Protein AF-A0A9X2YLW1-F1 (afdb_monomer)

Radius of gyration: 13.51 Å; Cα contacts (8 Å, |Δi|>4): 37; chains: 1; bounding box: 24×20×40 Å

Foldseek 3Di:
DDDDDDDDPLVVQLVCQVVVFDQCCADPVRGGCSSVVD

Structure (mmCIF, N/CA/C/O backbone):
data_AF-A0A9X2YLW1-F1
#
_entry.id   AF-A0A9X2YLW1-F1
#
loop_
_atom_site.group_PDB
_atom_site.id
_atom_site.type_symbol
_atom_site.label_atom_id
_atom_site.label_alt_id
_atom_site.label_comp_id
_atom_site.label_asym_id
_atom_site.label_entity_id
_atom_site.label_seq_id
_atom_site.pdbx_PDB_ins_code
_atom_site.Cartn_x
_atom_site.Cartn_y
_atom_site.Cartn_z
_atom_site.occupancy
_atom_site.B_iso_or_equiv
_atom_site.auth_seq_id
_atom_site.auth_comp_id
_atom_site.auth_asym_id
_atom_site.auth_atom_id
_atom_site.pdbx_PDB_model_num
ATOM 1 N N . MET A 1 1 ? -10.876 -3.698 29.402 1.00 73.31 1 MET A N 1
ATOM 2 C CA . MET A 1 1 ? -11.292 -2.532 28.591 1.00 73.31 1 MET A CA 1
ATOM 3 C C . MET A 1 1 ? -11.597 -3.023 27.187 1.00 73.31 1 MET A C 1
ATOM 5 O O . MET A 1 1 ? -10.785 -3.769 26.658 1.00 73.31 1 MET A O 1
ATOM 9 N N . SER A 1 2 ? -12.750 -2.668 26.616 1.00 88.19 2 SER A N 1
ATOM 10 C CA . SER A 1 2 ? -13.033 -2.925 25.195 1.00 88.19 2 SER A CA 1
ATOM 11 C C . SER A 1 2 ? -12.240 -1.936 24.343 1.00 88.19 2 SER A C 1
ATOM 13 O O . SER A 1 2 ? -12.245 -0.746 24.650 1.00 88.19 2 SER A O 1
ATOM 15 N N . GLY A 1 3 ? -11.564 -2.418 23.300 1.00 93.69 3 GLY A N 1
ATOM 16 C CA . GLY A 1 3 ? -10.913 -1.557 22.309 1.00 93.69 3 GLY A CA 1
ATOM 17 C C . GLY A 1 3 ? -11.921 -0.925 21.339 1.00 93.69 3 GLY A C 1
ATOM 18 O O . GLY A 1 3 ? -13.078 -1.360 21.295 1.00 93.69 3 GLY A O 1
ATOM 19 N N . PRO A 1 4 ? -11.505 0.098 20.571 1.00 95.94 4 PRO A N 1
ATOM 20 C CA . PRO A 1 4 ? -12.341 0.678 19.529 1.00 95.94 4 PRO A CA 1
ATOM 21 C C . PRO A 1 4 ? -12.539 -0.307 18.369 1.00 95.94 4 PRO A C 1
ATOM 23 O O . PRO A 1 4 ? -11.636 -1.069 18.024 1.00 95.94 4 PRO A O 1
ATOM 26 N N . VAL A 1 5 ? -13.706 -0.242 17.725 1.00 96.88 5 VAL A N 1
ATOM 27 C CA . VAL A 1 5 ? -13.917 -0.841 16.400 1.00 96.88 5 VAL A CA 1
ATOM 28 C C . VAL A 1 5 ? -13.374 0.132 15.359 1.00 96.88 5 VAL A C 1
ATOM 30 O O . VAL A 1 5 ? -13.757 1.300 15.346 1.00 96.88 5 VAL A O 1
ATOM 33 N N . LEU A 1 6 ? -12.478 -0.340 14.494 1.00 97.75 6 LEU A N 1
ATOM 34 C CA . LEU A 1 6 ? -11.917 0.463 13.412 1.00 97.75 6 LEU A CA 1
ATOM 35 C C . LEU A 1 6 ? -12.670 0.183 12.111 1.00 97.75 6 LEU A C 1
ATOM 37 O O . LEU A 1 6 ? -12.735 -0.960 11.662 1.00 97.75 6 LEU A O 1
ATOM 41 N N . LEU A 1 7 ? -13.201 1.239 11.497 1.00 97.88 7 LEU A N 1
ATOM 42 C CA . LEU A 1 7 ? -13.774 1.211 10.155 1.00 97.88 7 LEU A CA 1
ATOM 43 C C . LEU A 1 7 ? -12.828 1.973 9.229 1.00 97.88 7 LEU A C 1
ATOM 45 O O . LEU A 1 7 ? -12.634 3.176 9.396 1.00 97.88 7 LEU A O 1
ATOM 49 N N . LEU A 1 8 ? -12.201 1.259 8.296 1.00 97.88 8 LEU A N 1
ATOM 50 C CA . LEU A 1 8 ? -11.202 1.823 7.394 1.00 97.88 8 LEU A CA 1
ATOM 51 C C . LEU A 1 8 ? -11.819 2.106 6.027 1.00 97.88 8 LEU A C 1
ATOM 53 O O . LEU A 1 8 ? -12.476 1.244 5.443 1.00 97.88 8 LEU A O 1
ATOM 57 N N . ASP A 1 9 ? -11.535 3.290 5.491 1.00 98.44 9 ASP A N 1
ATOM 58 C CA . ASP A 1 9 ? -11.742 3.576 4.075 1.00 98.44 9 ASP A CA 1
ATOM 59 C C . ASP A 1 9 ? -10.634 2.896 3.260 1.00 98.44 9 ASP A C 1
ATOM 61 O O . ASP A 1 9 ? -9.500 3.381 3.167 1.00 98.44 9 ASP A O 1
ATOM 65 N N . GLY A 1 10 ? -10.968 1.736 2.693 1.00 98.44 10 GLY A N 1
ATOM 66 C CA . GLY A 1 10 ? -10.031 0.927 1.919 1.00 98.44 10 GLY A CA 1
ATOM 67 C C . GLY A 1 10 ? -9.476 1.663 0.701 1.00 98.44 10 GLY A C 1
ATOM 68 O O . GLY A 1 10 ? -8.280 1.559 0.434 1.00 98.44 10 GLY A O 1
ATOM 69 N N . ALA A 1 11 ? -10.306 2.456 0.013 1.00 98.56 11 ALA A N 1
ATOM 70 C CA . ALA A 1 11 ? -9.892 3.141 -1.205 1.00 98.56 11 ALA A CA 1
ATOM 71 C C . ALA A 1 11 ? -8.825 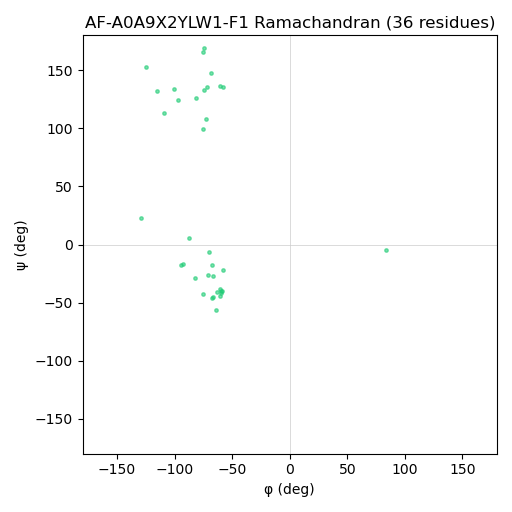4.198 -0.934 1.00 98.56 11 ALA A C 1
ATOM 73 O O . ALA A 1 11 ? -7.802 4.242 -1.620 1.00 98.56 11 ALA A O 1
ATOM 74 N N . SER A 1 12 ? -9.029 4.998 0.111 1.00 98.44 12 SER A N 1
ATOM 75 C CA . SER A 1 12 ? -8.037 5.974 0.561 1.00 98.44 12 SER A CA 1
ATOM 76 C C . SER A 1 12 ? -6.717 5.302 0.968 1.00 98.44 12 SER A C 1
ATOM 78 O O . SER A 1 12 ? -5.635 5.736 0.560 1.00 98.44 12 SER A O 1
ATOM 80 N N . MET A 1 13 ? -6.795 4.193 1.713 1.00 98.56 13 MET A N 1
ATOM 81 C CA . MET A 1 13 ? -5.620 3.456 2.185 1.00 98.56 13 MET A CA 1
ATOM 82 C C . MET A 1 13 ? -4.805 2.855 1.037 1.00 98.56 13 MET A C 1
ATOM 84 O O . MET A 1 13 ? -3.627 3.189 0.911 1.00 98.56 13 MET A O 1
ATOM 88 N N . TRP A 1 14 ? -5.407 2.037 0.164 1.00 98.25 14 TRP A N 1
ATOM 89 C CA . TRP A 1 14 ? -4.642 1.395 -0.911 1.00 98.25 14 TRP A CA 1
ATOM 90 C C . TRP A 1 14 ? -4.115 2.408 -1.929 1.00 98.25 14 TRP A C 1
ATOM 92 O O . TRP A 1 14 ? -3.080 2.169 -2.547 1.00 98.25 14 TRP A O 1
ATOM 102 N N . PHE A 1 15 ? -4.784 3.558 -2.101 1.00 98.62 15 PHE A N 1
ATOM 103 C CA . PHE A 1 15 ? -4.303 4.619 -2.984 1.00 98.62 15 PHE A CA 1
ATOM 104 C C . PHE A 1 15 ? -3.032 5.237 -2.409 1.00 98.62 15 PHE A C 1
ATOM 106 O O . PHE A 1 15 ? -2.022 5.353 -3.101 1.00 98.62 15 PHE A O 1
ATOM 113 N N . ARG A 1 16 ? -3.033 5.546 -1.108 1.00 98.69 16 ARG A N 1
ATOM 114 C CA . ARG A 1 16 ? -1.825 5.993 -0.411 1.00 98.69 16 ARG A CA 1
ATOM 115 C C . ARG A 1 16 ? -0.714 4.943 -0.474 1.00 98.69 16 ARG A C 1
ATOM 117 O O . ARG A 1 16 ? 0.428 5.317 -0.717 1.00 98.69 16 ARG A O 1
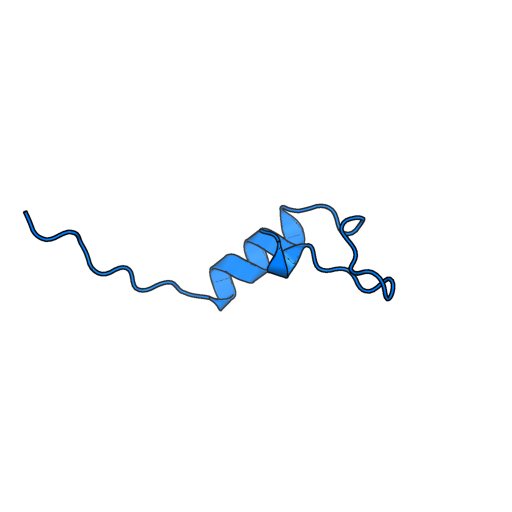ATOM 124 N N . SER A 1 17 ? -1.022 3.660 -0.306 1.00 98.69 17 SER A N 1
ATOM 125 C CA . SER A 1 17 ? -0.034 2.580 -0.427 1.00 98.69 17 SER A CA 1
ATOM 126 C C . SER A 1 17 ? 0.543 2.479 -1.840 1.00 98.69 17 SER A C 1
ATOM 128 O O . SER A 1 17 ? 1.755 2.350 -1.999 1.00 98.69 17 SER A O 1
ATOM 130 N N . PHE A 1 18 ? -0.289 2.627 -2.874 1.00 98.69 18 PHE A N 1
ATOM 131 C CA . PHE A 1 18 ? 0.142 2.601 -4.273 1.00 98.69 18 PHE A CA 1
ATOM 132 C C . PHE A 1 18 ? 1.188 3.681 -4.594 1.00 98.69 18 PHE A C 1
ATOM 134 O O . PHE A 1 18 ? 2.148 3.401 -5.307 1.00 98.69 18 PHE A O 1
ATOM 141 N N . PHE A 1 19 ? 1.040 4.894 -4.047 1.00 98.62 19 PHE A N 1
ATOM 142 C CA . PHE A 1 19 ? 2.001 5.990 -4.254 1.00 98.62 19 PHE A CA 1
ATOM 143 C C . PHE A 1 19 ? 3.095 6.081 -3.181 1.00 98.62 19 PHE A C 1
ATOM 145 O O . PHE A 1 19 ? 4.105 6.747 -3.394 1.00 98.62 19 PHE A O 1
ATOM 152 N N . GLY A 1 20 ? 2.905 5.440 -2.026 1.00 98.38 20 GLY A N 1
ATOM 153 C CA . GLY A 1 20 ? 3.843 5.465 -0.901 1.00 98.38 20 GLY A CA 1
ATOM 154 C C . GLY A 1 20 ? 4.821 4.291 -0.867 1.00 98.38 20 GLY A C 1
ATOM 155 O O . GLY A 1 20 ? 5.840 4.374 -0.182 1.00 98.38 20 GLY A O 1
ATOM 156 N N . VAL A 1 21 ? 4.532 3.205 -1.589 1.00 98.56 21 VAL A N 1
ATOM 157 C CA . VAL A 1 21 ? 5.352 1.987 -1.619 1.00 98.56 21 VAL A CA 1
ATOM 158 C C . VAL A 1 21 ? 5.934 1.778 -3.025 1.00 98.56 21 VAL A C 1
ATOM 160 O O . VAL A 1 21 ? 5.180 1.829 -4.001 1.00 98.56 21 VAL A O 1
ATOM 163 N N . PRO A 1 22 ? 7.249 1.506 -3.166 1.00 98.50 22 PRO A N 1
ATOM 164 C CA . PRO A 1 22 ? 7.882 1.303 -4.469 1.00 98.50 22 PRO A CA 1
ATOM 165 C C . PRO A 1 22 ? 7.247 0.167 -5.281 1.00 98.50 22 PRO A C 1
ATOM 167 O O . PRO A 1 22 ? 7.045 -0.936 -4.773 1.00 98.50 22 PRO A O 1
ATOM 170 N N . SER A 1 23 ? 7.018 0.403 -6.575 1.00 98.25 23 SER A N 1
ATOM 171 C CA . SER A 1 23 ? 6.455 -0.588 -7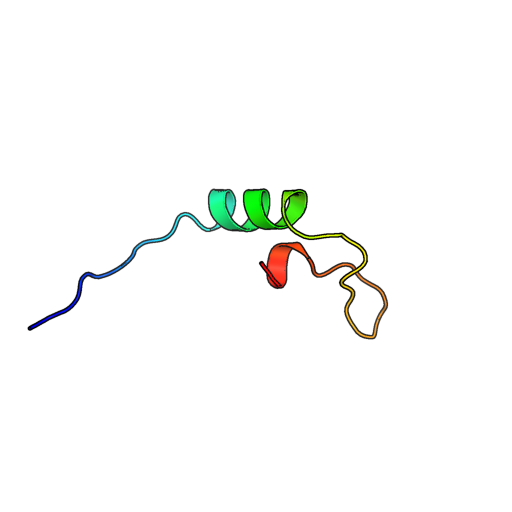.508 1.00 98.25 23 SER A CA 1
ATOM 172 C C . SER A 1 23 ? 7.399 -1.752 -7.840 1.00 98.25 23 SER A C 1
ATOM 174 O O . SER A 1 23 ? 6.974 -2.716 -8.472 1.00 98.25 23 SER A O 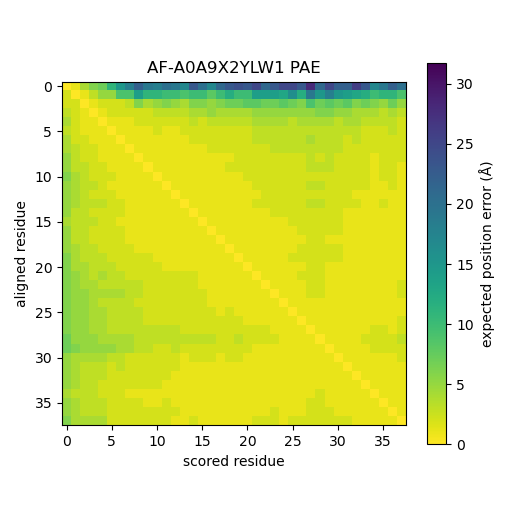1
ATOM 176 N N . SER A 1 24 ? 8.657 -1.705 -7.385 1.00 98.44 24 SER A N 1
ATOM 177 C CA . SER A 1 24 ? 9.594 -2.834 -7.458 1.00 98.44 24 SER A CA 1
ATOM 178 C C . SER A 1 24 ? 9.185 -4.010 -6.566 1.00 98.44 24 SER A C 1
ATOM 180 O O . SER A 1 24 ? 9.654 -5.129 -6.781 1.00 98.44 24 SER A O 1
ATOM 182 N N . ILE A 1 25 ? 8.291 -3.793 -5.591 1.00 98.56 25 ILE A N 1
ATOM 183 C CA . ILE A 1 25 ? 7.690 -4.881 -4.820 1.00 98.56 25 ILE A CA 1
ATOM 184 C C . ILE A 1 25 ? 6.686 -5.616 -5.706 1.00 98.56 25 ILE A C 1
ATOM 186 O O . ILE A 1 25 ? 5.595 -5.120 -5.997 1.00 98.56 25 ILE A O 1
ATOM 190 N N . THR A 1 26 ? 7.067 -6.822 -6.107 1.00 98.69 26 THR A N 1
ATOM 191 C CA . THR A 1 26 ? 6.345 -7.653 -7.068 1.00 98.69 26 THR A CA 1
ATOM 192 C C . THR A 1 26 ? 6.032 -9.028 -6.483 1.00 98.69 26 THR A C 1
ATOM 194 O O . THR A 1 26 ? 6.712 -9.516 -5.578 1.00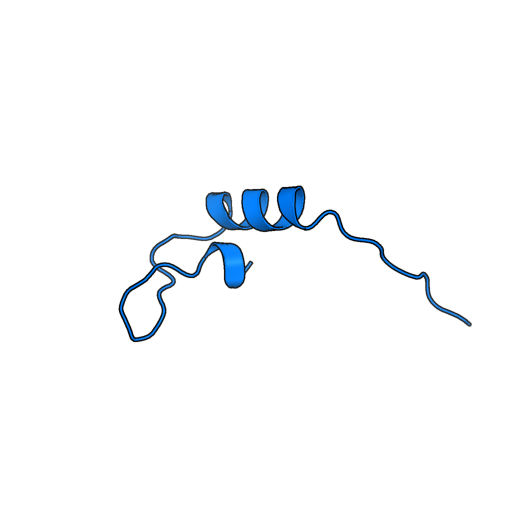 98.69 26 THR A O 1
ATOM 197 N N . ALA A 1 27 ? 4.959 -9.640 -6.978 1.00 98.56 27 ALA A N 1
ATOM 198 C CA . ALA A 1 27 ? 4.652 -11.045 -6.740 1.00 98.56 27 ALA A CA 1
ATOM 199 C C . ALA A 1 27 ? 5.586 -11.962 -7.564 1.00 98.56 27 ALA A C 1
ATOM 201 O O . ALA A 1 27 ? 6.260 -11.484 -8.478 1.00 98.56 27 ALA A O 1
ATOM 202 N N . PRO A 1 28 ? 5.605 -13.288 -7.309 1.00 98.62 28 PRO A N 1
ATOM 203 C CA . PRO A 1 28 ? 6.409 -14.233 -8.093 1.00 98.62 28 PRO A CA 1
ATOM 204 C C . PRO A 1 28 ? 6.109 -14.246 -9.602 1.00 98.62 28 PRO A C 1
ATOM 206 O O . PRO A 1 28 ? 6.958 -14.655 -10.386 1.00 98.62 28 PRO A O 1
ATOM 209 N N . ASP A 1 29 ? 4.921 -13.795 -10.015 1.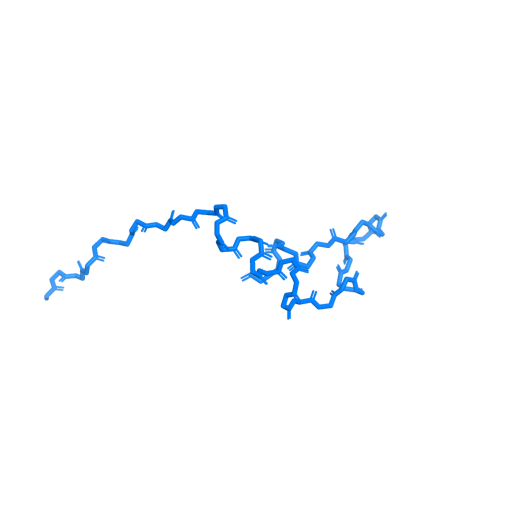00 98.25 29 ASP A N 1
ATOM 210 C CA . ASP A 1 29 ? 4.521 -13.658 -11.422 1.00 98.25 29 ASP A CA 1
ATOM 211 C C . ASP A 1 29 ? 4.905 -12.302 -12.050 1.00 98.25 29 ASP A C 1
ATOM 213 O O . ASP A 1 29 ? 4.530 -12.008 -13.184 1.00 98.25 29 ASP A O 1
ATOM 217 N N . GLY A 1 30 ? 5.642 -11.464 -11.317 1.00 98.44 30 GLY A N 1
ATOM 218 C CA . GLY A 1 30 ? 6.147 -10.171 -11.771 1.00 98.44 30 GLY A CA 1
ATOM 219 C C . GLY A 1 30 ? 5.161 -9.006 -11.663 1.00 98.44 30 GLY A C 1
ATOM 220 O O . GLY A 1 30 ? 5.557 -7.865 -11.908 1.00 98.44 30 GLY A O 1
ATOM 221 N N . ARG A 1 31 ? 3.898 -9.224 -11.271 1.00 98.69 31 ARG A N 1
ATOM 222 C CA . ARG A 1 31 ? 2.944 -8.116 -11.102 1.00 98.69 31 ARG A CA 1
ATOM 223 C C . ARG A 1 31 ? 3.285 -7.287 -9.854 1.00 98.69 31 ARG A C 1
ATOM 225 O O . ARG A 1 31 ? 3.538 -7.878 -8.799 1.00 98.69 31 ARG A O 1
ATOM 232 N N . PRO A 1 32 ? 3.271 -5.940 -9.921 1.00 98.56 32 PRO A N 1
ATOM 233 C CA . PRO A 1 32 ? 3.439 -5.098 -8.740 1.00 98.56 32 PRO A CA 1
ATOM 234 C C . PRO A 1 32 ? 2.343 -5.352 -7.705 1.00 98.56 32 PRO A C 1
ATOM 236 O O . PRO A 1 32 ? 1.163 -5.444 -8.038 1.00 98.56 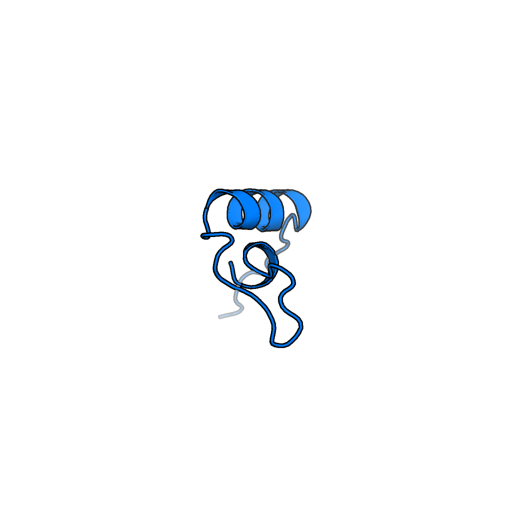32 PRO A O 1
ATOM 239 N N . VAL A 1 33 ? 2.742 -5.432 -6.438 1.00 98.69 33 VAL A N 1
ATOM 240 C CA . VAL A 1 33 ? 1.844 -5.637 -5.288 1.00 98.69 33 V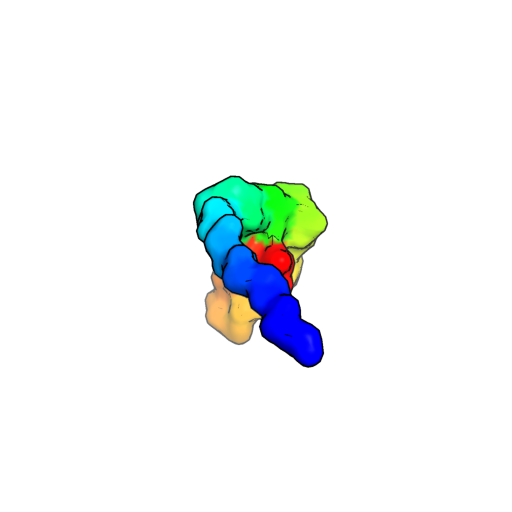AL A CA 1
ATOM 241 C C . VAL A 1 33 ? 2.089 -4.600 -4.191 1.00 98.69 33 VAL A C 1
ATOM 243 O O . VAL A 1 33 ? 1.758 -4.812 -3.030 1.00 98.69 33 VAL A O 1
ATOM 246 N N . ASN A 1 34 ? 2.666 -3.454 -4.547 1.00 98.56 34 ASN A N 1
ATOM 247 C CA . ASN A 1 34 ? 3.018 -2.369 -3.634 1.00 98.56 34 ASN A CA 1
ATOM 248 C C . ASN A 1 34 ? 1.805 -1.795 -2.878 1.00 98.56 34 ASN A C 1
ATOM 250 O O . ASN A 1 34 ? 1.890 -1.586 -1.672 1.00 98.56 34 ASN A O 1
ATOM 254 N N . ALA A 1 35 ? 0.657 -1.645 -3.546 1.00 98.69 35 ALA A N 1
ATOM 255 C CA . ALA A 1 35 ? -0.590 -1.221 -2.902 1.00 98.69 35 ALA A CA 1
ATOM 256 C C . ALA A 1 35 ? -1.208 -2.282 -1.976 1.00 98.69 35 ALA A C 1
ATOM 258 O O . ALA A 1 35 ? -1.945 -1.932 -1.068 1.00 98.69 35 ALA A O 1
ATOM 259 N N . LEU A 1 36 ? -0.931 -3.567 -2.226 1.00 97.88 36 LEU A N 1
ATOM 260 C CA . LEU A 1 36 ? -1.373 -4.679 -1.379 1.00 97.88 36 LEU A CA 1
ATOM 261 C C . LEU A 1 36 ? -0.436 -4.878 -0.176 1.00 97.88 36 LEU A C 1
ATOM 263 O O . LEU A 1 36 ? -0.851 -5.385 0.861 1.00 97.88 36 LEU A O 1
ATOM 267 N N . ARG A 1 37 ? 0.847 -4.525 -0.341 1.00 97.56 37 ARG A N 1
ATOM 268 C CA . ARG A 1 37 ? 1.887 -4.618 0.688 1.00 97.56 37 ARG A CA 1
ATOM 269 C C . ARG A 1 37 ? 1.761 -3.519 1.741 1.00 97.56 37 ARG A C 1
ATOM 271 O O . ARG A 1 37 ? 2.035 -3.804 2.905 1.00 97.56 37 ARG A O 1
ATOM 278 N N . GLY A 1 38 ? 1.486 -2.288 1.309 1.00 95.88 38 GLY A N 1
ATOM 279 C CA . GLY A 1 38 ? 1.296 -1.132 2.190 1.00 95.88 38 GLY A CA 1
ATOM 280 C C . GLY A 1 38 ? -0.110 -1.075 2.746 1.00 95.88 38 GLY A C 1
ATOM 281 O O . GLY A 1 38 ? -0.235 -0.745 3.940 1.00 95.88 38 GLY A O 1
#

Organism: NCBI:txid190147

pLDDT: mean 97.19, std 4.35, range [73.31, 98.69]

Solvent-accessible surface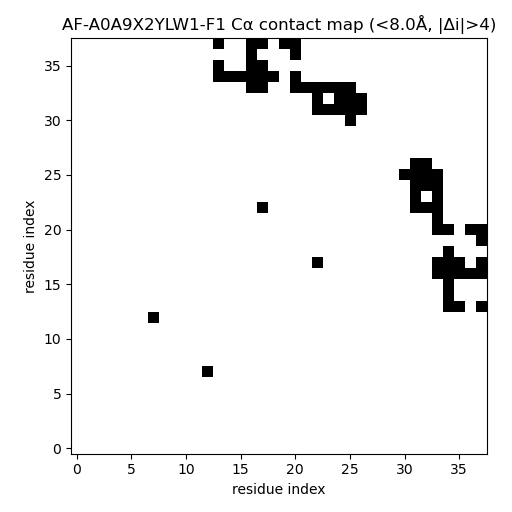 area (backbone atoms only — not comparable to full-atom values): 2448 Å² total; per-residue (Å²): 134,86,76,85,86,83,85,77,65,60,68,64,50,38,52,49,14,47,76,72,30,64,64,85,42,51,47,99,87,65,50,64,38,17,34,79,72,90

Nearest PDB structures (foldseek):
  6c33-assembly1_A  TM=9.905E-01  e=8.312E-04  Mycolicibacterium smegmatis MC2 155
  6c35-assembly1_A  TM=9.923E-01  e=8.951E-04  Mycolicibacterium smegmatis MC2 155
  6c36-assembly1_A  TM=9.912E-01  e=9.639E-04  Mycolicibacterium smegmatis MC2 155

Secondary structure (DSSP, 8-state):
-PPPPP---HHHHHHHHHHHS-TT-B-TTS-B-HHHH-

Mean predicted aligned error: 2.61 Å

Sequence (38 aa):
MSGPVLLLDGASMWFRSFFGVPSSITAPDGRPVNALRG